Protein AF-A0A1F9E2A8-F1 (afdb_monomer)

Solvent-accessible surface area (backbone atoms only — not comparable to full-atom values): 7142 Å² tot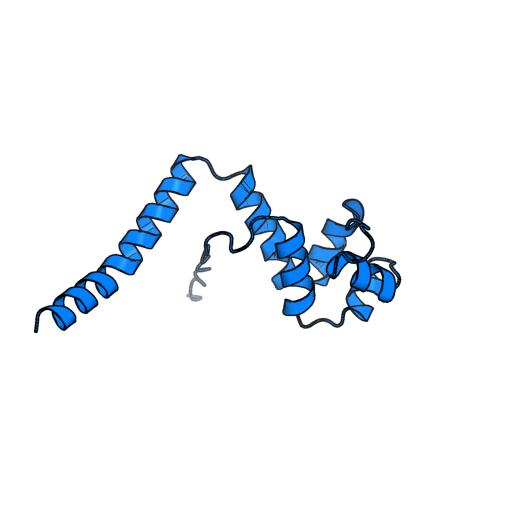al; per-residue (Å²): 132,82,80,80,80,76,80,81,80,78,79,73,77,77,92,51,97,44,72,66,52,42,52,40,50,31,57,73,68,37,81,57,56,61,59,60,55,16,53,79,63,75,44,56,44,68,57,51,49,40,33,63,73,47,77,76,75,50,72,78,61,72,85,46,45,70,55,49,31,63,73,28,52,78,44,23,52,56,52,54,53,45,50,44,57,75,75,66,54,50,74,64,59,51,50,52,50,54,49,52,54,51,61,68,45,43,65,59,51,53,52,52,55,58,62,74,72,110

Radius of gyration: 19.37 Å; Cα contacts (8 Å, |Δi|>4): 73; chains: 1; bounding box: 52×35×46 Å

Secondary structure (DSSP, 8-state):
----------------SSHHHHHHHHHHHSSS-HHHHHHHTT--HHHHHHHHHT-S-PPPPGGGHHHHHHHTTTTTHHHHHHHHHHHH--HHHHHHHHHHHHHHHHHHHHHHHHHHT-

Nearest PDB structures (foldseek):
  4i6t-assembly1_A  TM=7.050E-01  e=1.145E-01  Enterobacter sp. RFL1396
  3qq6-assembly1_A  TM=6.676E-01  e=3.105E-01  Bacillus subtilis
  7vjn-assembly1_A  TM=6.818E-01  e=3.129E+00  Pseudomonas phage JBD30
  8dtq-assembly1_B  TM=6.197E-01  e=2.056E+00  Staphylococcus aureus
  6vli-assembly1_A  TM=5.820E-01  e=2.407E+00  Eganvirus ev186

Mean predicted aligned error: 11.13 Å

Foldseek 3Di:
DDPPPPPPPDQDDLPDPDLLVLLLCLCVVLPDDLCQLQVQLVHHSVVSVCCSVCPPVDHDDPVSLVSSLVSSPPSSCSSVSVCCNVPVDDPVNVVVVVVVVVVVCVVVVVVVVVVVVD

Sequence (118 aa):
MPPETQLTLSFDPPKFDTIKEVINHVAYSCGKQIKFIAAELDMAPQELSQILAGTDGRRFPAEKLPIFIRVTAPKGHEIIYWLIDQFLSDQETRKGRALAAVEAMLPDLLRAVEELKK

pLDDT: mean 84.13, std 14.88, range [46.16, 98.0]

Structure (mmCIF, N/CA/C/O backbone):
data_AF-A0A1F9E2A8-F1
#
_entry.id   AF-A0A1F9E2A8-F1
#
loop_
_atom_site.group_PDB
_atom_site.id
_atom_site.type_symbol
_atom_site.label_atom_id
_atom_site.label_alt_id
_atom_site.label_com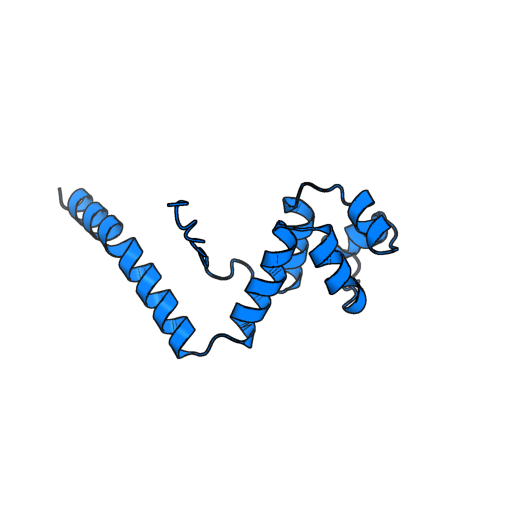p_id
_atom_site.label_asym_id
_atom_site.label_entity_id
_atom_site.label_seq_id
_atom_site.pdbx_PDB_ins_code
_atom_site.Cartn_x
_atom_site.Cartn_y
_atom_site.Cartn_z
_atom_site.occupancy
_atom_site.B_iso_or_equiv
_atom_site.auth_seq_id
_atom_site.auth_comp_id
_atom_site.auth_asym_id
_atom_site.auth_atom_id
_atom_site.pdbx_PDB_model_num
ATOM 1 N N . MET A 1 1 ? 11.769 24.122 27.065 1.00 48.44 1 MET A N 1
ATOM 2 C CA . MET A 1 1 ? 11.153 22.782 27.025 1.00 48.44 1 MET A CA 1
ATOM 3 C C . MET A 1 1 ? 10.612 22.596 25.616 1.00 48.44 1 MET A C 1
ATOM 5 O O . MET A 1 1 ? 9.778 23.407 25.230 1.00 48.44 1 MET A O 1
ATOM 9 N N . PRO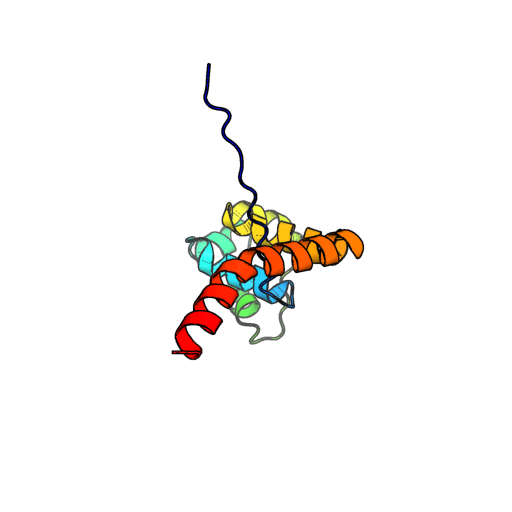 A 1 2 ? 11.161 21.687 24.795 1.00 55.56 2 PRO A N 1
ATOM 10 C CA . PRO A 1 2 ? 10.595 21.432 23.475 1.00 55.56 2 PRO A CA 1
ATOM 11 C C . PRO A 1 2 ? 9.210 20.783 23.649 1.00 55.56 2 PRO A C 1
ATOM 13 O O . PRO A 1 2 ? 9.040 20.007 24.590 1.00 55.56 2 PRO A O 1
ATOM 16 N N . PRO A 1 3 ? 8.214 21.114 22.812 1.00 54.41 3 PRO A N 1
ATOM 17 C CA . PRO A 1 3 ? 6.923 20.447 22.865 1.00 54.41 3 PRO A CA 1
ATOM 18 C C . PRO A 1 3 ? 7.112 18.983 22.465 1.00 54.41 3 PRO A C 1
ATOM 20 O O . PRO A 1 3 ? 7.656 18.679 21.400 1.00 54.41 3 PRO A O 1
ATOM 23 N N . GLU A 1 4 ? 6.686 18.079 23.342 1.00 56.31 4 GLU A N 1
ATOM 24 C CA . GLU A 1 4 ? 6.612 16.652 23.063 1.00 56.31 4 GLU A CA 1
ATOM 25 C C . GLU A 1 4 ? 5.678 16.470 21.865 1.00 56.31 4 GLU A C 1
ATOM 27 O O . GLU A 1 4 ? 4.465 16.656 21.956 1.00 56.31 4 GLU A O 1
ATOM 32 N N . THR A 1 5 ? 6.257 16.206 20.692 1.00 52.88 5 THR A N 1
ATOM 33 C CA . THR A 1 5 ? 5.485 15.954 19.476 1.00 52.88 5 THR A CA 1
ATOM 34 C C . THR A 1 5 ? 4.857 14.581 19.634 1.00 52.88 5 THR A C 1
ATOM 36 O O . THR A 1 5 ? 5.470 13.556 19.341 1.00 52.88 5 THR A O 1
ATOM 39 N N . GLN A 1 6 ? 3.649 14.563 20.185 1.00 54.28 6 GLN A N 1
ATOM 40 C CA . GLN A 1 6 ? 2.857 13.359 20.329 1.00 54.28 6 GLN A CA 1
ATOM 41 C C . GLN A 1 6 ? 2.494 12.870 18.921 1.00 54.28 6 GLN A C 1
ATOM 43 O O . GLN A 1 6 ? 1.705 13.488 18.209 1.00 54.28 6 GLN A O 1
ATOM 48 N N . LEU A 1 7 ? 3.123 11.776 18.492 1.00 56.06 7 LEU A N 1
ATOM 49 C CA . LEU A 1 7 ? 2.759 11.056 17.276 1.00 56.06 7 LEU A CA 1
ATOM 50 C C . LEU A 1 7 ? 1.401 10.393 17.514 1.00 56.06 7 LEU A C 1
ATOM 52 O O . LEU A 1 7 ? 1.323 9.286 18.043 1.00 56.06 7 LEU A O 1
ATOM 56 N N . THR A 1 8 ? 0.318 11.082 17.157 1.00 46.16 8 THR A N 1
ATOM 57 C CA . THR A 1 8 ? -1.020 10.490 17.141 1.00 46.16 8 THR A CA 1
ATOM 58 C C . THR A 1 8 ? -1.070 9.464 16.008 1.00 46.16 8 THR A C 1
ATOM 60 O O . THR A 1 8 ? -1.326 9.794 14.851 1.00 46.16 8 THR A O 1
ATOM 63 N N . LEU A 1 9 ? -0.752 8.208 16.323 1.00 49.59 9 LEU A N 1
ATOM 64 C CA . LEU A 1 9 ? -0.910 7.090 15.400 1.00 49.59 9 LEU A CA 1
ATOM 65 C C . LEU A 1 9 ? -2.408 6.786 15.280 1.00 49.59 9 LEU A C 1
ATOM 67 O O . LEU A 1 9 ? -2.978 6.077 16.105 1.00 49.59 9 LEU A O 1
ATOM 71 N N . SER A 1 10 ? -3.058 7.374 14.274 1.00 46.75 10 SER A N 1
ATOM 72 C CA . SER A 1 10 ? -4.430 7.017 13.913 1.00 46.75 10 SER A CA 1
ATOM 73 C C . SER A 1 10 ? -4.399 5.712 13.125 1.00 46.75 10 SER A C 1
ATOM 75 O O . SER A 1 10 ? -3.966 5.684 11.972 1.00 46.75 10 SER A O 1
ATOM 77 N N . PHE A 1 11 ? -4.821 4.622 13.756 1.00 51.12 11 PHE A N 1
ATOM 78 C CA . PHE A 1 11 ? -4.966 3.323 13.108 1.00 51.12 11 PHE A CA 1
ATOM 79 C C . PHE A 1 11 ? -6.392 3.198 12.573 1.00 51.12 11 PHE A C 1
ATOM 81 O O . PHE A 1 11 ? -7.267 2.658 13.248 1.00 51.12 11 PHE A O 1
ATOM 88 N N . ASP A 1 12 ? -6.631 3.729 11.374 1.00 54.41 12 ASP A N 1
ATOM 89 C CA . ASP A 1 12 ? -7.861 3.416 10.644 1.00 54.41 12 ASP A CA 1
ATOM 90 C C . ASP A 1 12 ? -7.948 1.891 10.421 1.00 54.41 12 ASP A C 1
ATOM 92 O O . ASP A 1 12 ? -6.915 1.251 10.184 1.00 54.41 12 ASP A O 1
ATOM 96 N N . PRO A 1 13 ? -9.152 1.289 10.467 1.00 55.22 13 PRO A N 1
ATOM 97 C CA . PRO A 1 13 ? -9.327 -0.117 10.116 1.00 55.22 13 PRO A CA 1
ATOM 98 C C . PRO A 1 13 ? -8.805 -0.392 8.694 1.00 55.22 13 PRO A C 1
ATOM 100 O O . PRO A 1 13 ? -8.814 0.517 7.853 1.00 55.22 13 PRO A O 1
ATOM 103 N N . PRO A 1 14 ? -8.360 -1.629 8.392 1.00 55.53 14 PRO A N 1
ATOM 104 C CA . PRO A 1 14 ? -7.864 -1.971 7.065 1.00 55.53 14 PRO A CA 1
ATOM 105 C C . PRO A 1 14 ? -8.973 -1.723 6.038 1.00 55.53 14 PRO A C 1
ATOM 107 O O . PRO A 1 14 ? -9.989 -2.410 6.017 1.00 55.53 14 PRO A O 1
ATOM 110 N N . LYS A 1 15 ? -8.775 -0.725 5.174 1.00 72.25 15 LYS A N 1
ATOM 111 C CA . LYS A 1 15 ? -9.720 -0.356 4.103 1.00 72.25 15 LYS A CA 1
ATOM 112 C C . LYS A 1 15 ? -9.706 -1.344 2.927 1.00 72.25 15 LYS A C 1
ATOM 114 O O . LYS A 1 15 ? -10.389 -1.111 1.937 1.00 72.25 15 LYS A O 1
ATOM 119 N N . PHE A 1 16 ? -8.891 -2.392 3.018 1.00 86.44 16 PHE A N 1
ATOM 120 C CA . PHE A 1 16 ? -8.514 -3.266 1.916 1.00 86.44 16 PHE A CA 1
ATOM 121 C C . PHE A 1 16 ? -8.543 -4.722 2.373 1.00 86.44 16 PHE A C 1
ATOM 123 O O . PHE A 1 16 ? -7.944 -5.061 3.398 1.00 86.44 16 PHE A O 1
ATOM 130 N N . ASP A 1 17 ? -9.183 -5.577 1.583 1.00 86.44 17 ASP A N 1
ATOM 131 C CA . ASP A 1 17 ? -9.330 -7.007 1.864 1.00 86.44 17 ASP A CA 1
ATOM 132 C C . ASP A 1 17 ? -8.103 -7.797 1.399 1.00 86.44 17 ASP A C 1
ATOM 134 O O . ASP A 1 17 ? -7.808 -8.882 1.903 1.00 86.44 17 ASP A O 1
ATOM 138 N N . THR A 1 18 ? -7.350 -7.257 0.435 1.00 90.25 18 THR A N 1
ATOM 139 C CA . THR A 1 18 ? -6.167 -7.925 -0.115 1.00 90.25 18 THR A CA 1
ATOM 140 C C . THR A 1 18 ? -4.952 -7.012 -0.192 1.00 90.25 18 THR A C 1
ATOM 142 O O . THR A 1 18 ? -5.054 -5.815 -0.454 1.00 90.25 18 THR A O 1
ATOM 145 N N . ILE A 1 19 ? -3.756 -7.602 -0.088 1.00 91.88 19 ILE A N 1
ATOM 146 C CA . ILE A 1 19 ? -2.494 -6.865 -0.261 1.00 91.88 19 ILE A CA 1
ATOM 147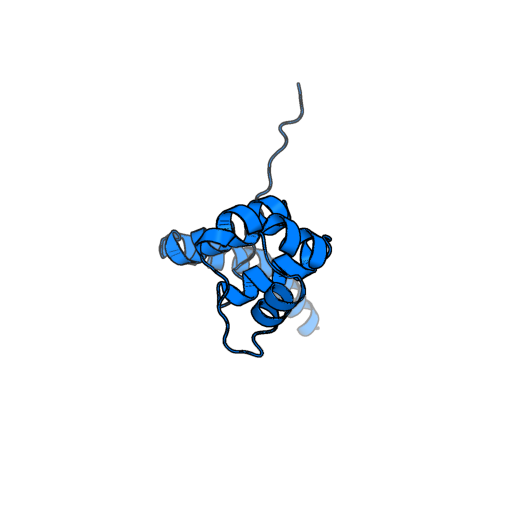 C C . ILE A 1 19 ? -2.407 -6.171 -1.630 1.00 91.88 19 ILE A C 1
ATOM 149 O O . ILE A 1 19 ? -1.812 -5.103 -1.752 1.00 91.88 19 ILE A O 1
ATOM 153 N N . LYS A 1 20 ? -3.034 -6.754 -2.663 1.00 92.44 20 LYS A N 1
ATOM 154 C CA . LYS A 1 20 ? -3.087 -6.178 -4.012 1.00 92.44 20 LYS A CA 1
ATOM 155 C C . LYS A 1 20 ? -3.777 -4.816 -3.997 1.00 92.44 20 LYS A C 1
ATOM 157 O O . LYS A 1 20 ? -3.298 -3.889 -4.643 1.00 92.44 20 LYS A O 1
ATOM 162 N N . GLU A 1 21 ? -4.884 -4.694 -3.276 1.00 92.88 21 GLU A N 1
ATOM 163 C CA . GLU A 1 21 ? -5.635 -3.441 -3.182 1.00 92.88 21 GLU A CA 1
ATOM 164 C C . GLU A 1 21 ? -4.826 -2.354 -2.482 1.00 92.88 21 GLU A C 1
ATOM 166 O O . GLU A 1 21 ? -4.794 -1.228 -2.971 1.00 92.88 21 GLU A O 1
ATOM 171 N N . VAL A 1 22 ? -4.098 -2.699 -1.415 1.00 94.25 22 VAL A N 1
ATOM 172 C CA . VAL A 1 22 ? -3.211 -1.750 -0.725 1.00 94.25 22 VAL A CA 1
ATOM 173 C C . VAL A 1 22 ? -2.084 -1.288 -1.648 1.00 94.25 22 VAL A C 1
ATOM 175 O O . VAL A 1 22 ? -1.818 -0.094 -1.752 1.00 94.25 22 VAL A O 1
ATOM 178 N N . ILE A 1 23 ? -1.439 -2.218 -2.363 1.00 95.38 23 ILE A N 1
ATOM 179 C CA . ILE A 1 23 ? -0.375 -1.895 -3.328 1.00 95.38 23 ILE A CA 1
ATOM 180 C C . ILE A 1 23 ? -0.910 -0.966 -4.423 1.00 95.38 23 ILE A C 1
ATOM 182 O O . ILE A 1 23 ? -0.270 0.037 -4.738 1.00 95.38 23 ILE A O 1
ATOM 186 N N . ASN A 1 24 ? -2.095 -1.257 -4.965 1.00 94.69 24 ASN A N 1
ATOM 187 C CA . ASN A 1 24 ? -2.751 -0.410 -5.959 1.00 94.69 24 ASN A CA 1
ATOM 188 C C . ASN A 1 24 ? -3.065 0.975 -5.402 1.00 94.69 24 ASN A C 1
ATOM 190 O O . ASN A 1 24 ? -2.723 1.978 -6.026 1.00 94.69 24 ASN A O 1
ATOM 194 N N . HIS A 1 25 ? -3.678 1.037 -4.220 1.00 94.50 25 HIS A N 1
ATOM 195 C CA . HIS A 1 25 ? -3.983 2.296 -3.560 1.00 94.50 25 HIS A CA 1
ATOM 196 C C . HIS A 1 25 ? -2.725 3.151 -3.408 1.00 94.50 25 HIS A C 1
ATOM 198 O O . HIS A 1 25 ? -2.706 4.291 -3.866 1.00 94.50 25 HIS A O 1
ATOM 204 N N . VAL A 1 26 ? -1.658 2.581 -2.847 1.00 95.88 26 VAL A N 1
ATOM 205 C CA . VAL A 1 26 ? -0.378 3.266 -2.643 1.00 95.88 26 VAL A CA 1
ATOM 206 C C . VAL A 1 26 ? 0.242 3.712 -3.967 1.00 95.88 26 VAL A C 1
ATOM 208 O O . VAL A 1 26 ? 0.719 4.844 -4.059 1.00 95.88 26 VAL A O 1
ATOM 211 N N . ALA A 1 27 ? 0.218 2.872 -5.007 1.00 95.56 27 ALA A N 1
ATOM 212 C CA . ALA A 1 27 ? 0.776 3.220 -6.313 1.00 95.56 27 ALA A CA 1
ATOM 213 C C . ALA A 1 27 ? 0.140 4.497 -6.884 1.00 95.56 27 ALA A C 1
ATOM 215 O O . ALA A 1 27 ? 0.852 5.350 -7.412 1.00 95.56 27 ALA A O 1
ATOM 216 N N . TYR A 1 28 ? -1.180 4.649 -6.737 1.00 94.75 28 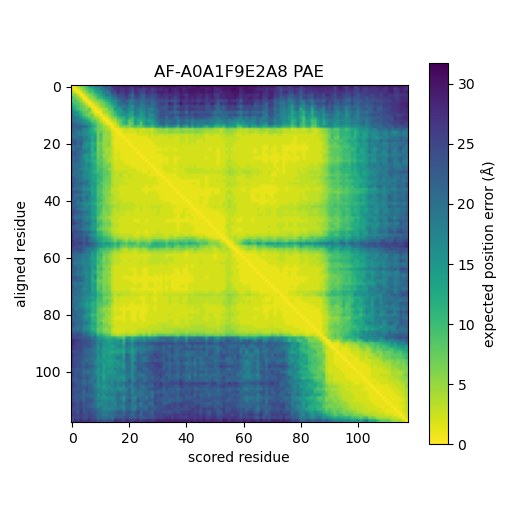TYR A N 1
ATOM 217 C CA . TYR A 1 28 ? -1.920 5.795 -7.270 1.00 94.75 28 TYR A CA 1
ATOM 218 C C . TYR A 1 28 ? -2.019 6.983 -6.300 1.00 94.75 28 TYR A C 1
ATOM 220 O O . TYR A 1 28 ? -2.173 8.115 -6.754 1.00 94.75 28 TYR A O 1
ATOM 228 N N . SER A 1 29 ? -1.899 6.769 -4.985 1.00 94.38 29 SER A N 1
ATOM 229 C CA . SER A 1 29 ? -2.039 7.822 -3.966 1.00 94.38 29 SER A CA 1
ATOM 230 C C . SER A 1 29 ? -0.711 8.403 -3.463 1.00 94.38 29 SER A C 1
ATOM 232 O O . SER A 1 29 ? -0.716 9.444 -2.806 1.00 94.38 29 SER A O 1
ATOM 234 N N . CYS A 1 30 ? 0.441 7.798 -3.790 1.00 94.19 30 CYS A N 1
ATOM 235 C CA . CYS A 1 30 ? 1.760 8.270 -3.335 1.00 94.19 30 CYS A CA 1
ATOM 236 C C . CYS A 1 30 ? 2.257 9.564 -4.006 1.00 94.19 30 CYS A C 1
ATOM 238 O O . CYS A 1 30 ? 3.325 10.063 -3.655 1.00 94.19 30 CYS A O 1
ATOM 240 N N . GLY A 1 31 ? 1.520 10.100 -4.985 1.00 93.81 31 GLY A N 1
ATOM 241 C CA . GLY A 1 31 ? 1.864 11.335 -5.700 1.00 93.81 31 GLY A CA 1
ATOM 242 C C . GLY A 1 31 ? 3.021 11.202 -6.700 1.00 93.81 31 GLY A C 1
ATOM 243 O O . GLY A 1 31 ? 3.346 12.169 -7.389 1.00 93.81 31 GLY A O 1
ATOM 244 N N . LYS A 1 32 ? 3.638 10.020 -6.821 1.00 95.44 32 LYS A N 1
ATOM 245 C CA . LYS A 1 32 ? 4.700 9.743 -7.797 1.00 95.44 32 LYS A CA 1
ATOM 246 C C . LYS A 1 32 ? 4.120 9.182 -9.091 1.00 95.44 32 LYS A C 1
ATOM 248 O O . LYS A 1 32 ? 3.126 8.465 -9.095 1.00 95.44 32 LYS A O 1
ATOM 253 N N . GLN A 1 33 ? 4.769 9.491 -10.212 1.00 96.50 33 GLN A N 1
ATOM 254 C CA . GLN A 1 33 ? 4.369 8.949 -11.511 1.00 96.50 33 GLN A CA 1
ATOM 255 C C . GLN A 1 33 ? 4.728 7.460 -11.604 1.00 96.50 33 GLN A C 1
ATOM 257 O O . GLN A 1 33 ? 5.837 7.072 -11.240 1.00 96.50 33 GLN A O 1
ATOM 262 N N . ILE A 1 34 ? 3.850 6.644 -12.196 1.00 96.38 34 ILE A N 1
ATOM 263 C CA . ILE A 1 34 ? 4.081 5.198 -12.386 1.00 96.38 34 ILE A CA 1
ATOM 264 C C . ILE A 1 34 ? 5.407 4.911 -13.100 1.00 96.38 34 ILE A C 1
ATOM 266 O O . ILE A 1 34 ? 6.123 3.995 -12.713 1.00 96.38 34 ILE A O 1
ATOM 270 N N . LYS A 1 35 ? 5.788 5.729 -14.090 1.00 97.00 35 LYS A N 1
ATOM 271 C CA . LYS A 1 35 ? 7.067 5.575 -14.804 1.00 97.00 35 LYS A CA 1
ATOM 272 C C . LYS A 1 35 ? 8.293 5.721 -13.894 1.00 97.00 35 LYS A C 1
ATOM 274 O O . LYS A 1 35 ? 9.290 5.051 -14.119 1.00 97.00 35 LYS A O 1
ATOM 279 N N . PHE A 1 36 ? 8.207 6.586 -12.880 1.00 97.75 36 PHE A N 1
ATOM 280 C CA . PHE A 1 36 ? 9.273 6.780 -11.900 1.00 97.75 36 PHE A CA 1
ATOM 281 C C . PHE A 1 36 ? 9.359 5.566 -10.97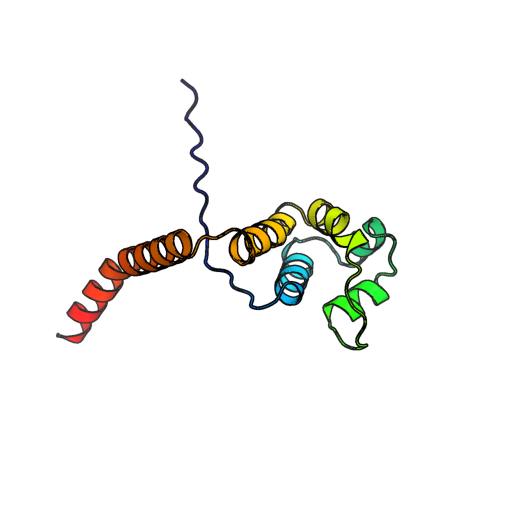5 1.00 97.75 36 PHE A C 1
ATOM 283 O O . PHE A 1 36 ? 10.435 5.021 -10.778 1.00 97.75 36 PHE A O 1
ATOM 290 N N . ILE A 1 37 ? 8.212 5.092 -10.478 1.00 97.62 37 ILE A N 1
ATOM 291 C CA . ILE A 1 37 ? 8.153 3.899 -9.626 1.00 97.62 37 ILE A CA 1
ATOM 292 C C . ILE A 1 37 ? 8.695 2.679 -10.383 1.00 97.62 37 ILE A C 1
ATOM 294 O O . ILE A 1 37 ? 9.530 1.960 -9.854 1.00 97.62 37 ILE A O 1
ATOM 298 N N . ALA A 1 38 ? 8.272 2.472 -11.631 1.00 97.56 38 ALA A N 1
ATOM 299 C CA . ALA A 1 38 ? 8.731 1.359 -12.458 1.00 97.56 38 ALA A CA 1
ATOM 300 C C . ALA A 1 38 ? 10.249 1.383 -12.690 1.00 97.56 38 ALA A C 1
ATOM 302 O O . ALA A 1 38 ? 10.883 0.336 -12.595 1.00 97.56 38 ALA A O 1
ATOM 303 N N . ALA A 1 39 ? 10.832 2.563 -12.927 1.00 97.69 39 ALA A N 1
ATOM 304 C CA . ALA A 1 39 ? 12.276 2.709 -13.090 1.00 97.69 39 ALA A CA 1
ATOM 305 C C . ALA A 1 39 ? 13.044 2.277 -11.830 1.00 97.69 39 ALA A C 1
ATOM 307 O O . ALA A 1 39 ? 13.980 1.492 -11.927 1.00 97.69 39 ALA A O 1
ATOM 308 N N . GLU A 1 40 ? 12.608 2.715 -10.646 1.00 97.94 40 GLU A N 1
ATOM 309 C CA . GLU A 1 40 ? 13.225 2.314 -9.371 1.00 97.94 40 GLU A CA 1
ATOM 310 C C . GLU A 1 40 ? 13.074 0.815 -9.078 1.00 97.94 40 GLU A C 1
ATOM 312 O O . GLU A 1 40 ? 13.902 0.211 -8.400 1.00 97.94 40 GLU A O 1
ATOM 317 N N . LEU A 1 41 ? 12.001 0.203 -9.582 1.00 97.12 41 LEU A N 1
ATOM 318 C CA . LEU A 1 41 ? 11.775 -1.231 -9.467 1.00 97.12 41 LEU A CA 1
ATOM 319 C C . LEU A 1 41 ? 12.547 -2.055 -10.498 1.00 97.12 41 LEU A C 1
ATOM 321 O O . LEU A 1 41 ? 12.444 -3.279 -10.439 1.00 97.12 41 LEU A O 1
ATOM 325 N N . ASP A 1 42 ? 13.266 -1.436 -11.436 1.00 96.81 42 ASP A N 1
ATOM 326 C CA . ASP A 1 42 ? 13.840 -2.109 -12.605 1.00 96.81 42 ASP A CA 1
ATOM 327 C C . ASP A 1 42 ? 12.760 -2.885 -13.388 1.00 96.81 42 ASP A C 1
ATOM 329 O O . ASP A 1 42 ? 12.780 -4.111 -13.525 1.00 96.81 42 ASP A O 1
ATOM 333 N N . MET A 1 43 ? 11.699 -2.172 -13.774 1.00 95.75 43 MET A N 1
ATOM 334 C CA . MET A 1 43 ? 10.554 -2.692 -14.528 1.00 95.75 43 MET A CA 1
ATOM 335 C C . MET A 1 43 ? 10.180 -1.753 -15.668 1.00 95.75 43 MET A C 1
ATOM 337 O O . MET A 1 43 ? 10.331 -0.531 -15.580 1.00 95.75 43 MET A O 1
ATOM 341 N N . ALA A 1 44 ? 9.579 -2.308 -16.719 1.00 96.06 44 ALA A N 1
ATOM 342 C CA . ALA A 1 44 ? 8.961 -1.474 -17.738 1.00 96.06 44 ALA A CA 1
ATOM 343 C C . ALA A 1 44 ? 7.712 -0.766 -17.158 1.00 96.06 44 ALA A C 1
ATOM 345 O O . ALA A 1 44 ? 6.895 -1.407 -16.492 1.00 96.06 44 ALA A O 1
ATOM 346 N N . PRO A 1 45 ? 7.471 0.529 -17.448 1.00 96.00 45 PRO A N 1
ATOM 347 C CA . PRO A 1 45 ? 6.275 1.232 -16.968 1.00 96.00 45 PRO A CA 1
ATOM 348 C C . PRO A 1 45 ? 4.956 0.548 -17.353 1.00 96.00 45 PRO A C 1
ATOM 350 O O . PRO A 1 45 ? 4.017 0.507 -16.558 1.00 96.00 45 PRO A O 1
ATOM 353 N N . GLN A 1 46 ? 4.903 -0.025 -18.559 1.00 94.38 46 GLN A N 1
ATOM 354 C CA . GLN A 1 46 ? 3.744 -0.771 -19.046 1.00 94.38 46 GLN A CA 1
ATOM 355 C C . GLN A 1 46 ? 3.510 -2.056 -18.244 1.00 94.38 46 GLN A C 1
ATOM 357 O O . GLN A 1 46 ? 2.369 -2.391 -17.941 1.00 94.38 46 GLN A O 1
ATOM 362 N N . GLU A 1 47 ? 4.586 -2.750 -17.872 1.00 94.88 47 GLU A N 1
ATOM 363 C CA . GLU A 1 47 ? 4.520 -3.971 -17.073 1.00 94.88 47 GLU A CA 1
ATOM 364 C C . GLU A 1 47 ? 3.938 -3.681 -15.687 1.00 94.88 47 GLU A C 1
ATOM 366 O O . GLU A 1 47 ? 2.982 -4.339 -15.275 1.00 94.88 47 GLU A O 1
ATOM 371 N N . LEU A 1 48 ? 4.448 -2.648 -15.004 1.00 95.25 48 LEU A N 1
ATOM 372 C CA . LEU A 1 48 ? 3.918 -2.231 -13.705 1.00 95.25 48 LEU A CA 1
ATOM 373 C C . LEU A 1 48 ? 2.440 -1.826 -13.815 1.00 95.25 48 LEU A C 1
ATOM 375 O O . LEU A 1 48 ? 1.627 -2.254 -13.001 1.00 95.25 48 LEU A O 1
ATOM 379 N N . SER A 1 49 ? 2.070 -1.060 -14.845 1.00 93.81 49 SER A N 1
ATOM 380 C CA . SER A 1 49 ? 0.677 -0.658 -15.081 1.00 93.81 49 SER A CA 1
ATOM 381 C C . SER A 1 49 ? -0.262 -1.861 -15.253 1.00 93.81 49 SER A C 1
ATOM 383 O O . SER A 1 49 ? -1.313 -1.922 -14.618 1.00 93.81 49 SER A O 1
ATOM 385 N N . GLN A 1 50 ? 0.134 -2.862 -16.046 1.00 93.19 50 GLN A N 1
ATOM 386 C CA . GLN A 1 50 ? -0.652 -4.085 -16.261 1.00 93.19 50 GLN A CA 1
ATOM 387 C C . GLN A 1 50 ? -0.795 -4.925 -14.989 1.00 93.19 50 GLN A C 1
ATOM 389 O O . GLN A 1 50 ? -1.864 -5.480 -14.734 1.00 93.19 50 GLN A O 1
ATOM 394 N N . ILE A 1 51 ? 0.260 -5.004 -14.174 1.00 93.88 51 ILE A N 1
ATOM 395 C CA . ILE A 1 51 ? 0.227 -5.693 -12.878 1.00 93.88 51 ILE A CA 1
ATOM 396 C C . ILE A 1 51 ? -0.765 -5.013 -11.929 1.00 93.88 51 ILE A C 1
ATOM 398 O O . ILE A 1 51 ? -1.592 -5.694 -11.318 1.00 93.88 51 ILE A O 1
ATOM 402 N N . LEU A 1 52 ? -0.714 -3.681 -11.830 1.00 92.62 52 LEU A N 1
ATOM 403 C CA . LEU A 1 52 ? -1.607 -2.910 -10.962 1.00 92.62 52 LEU A CA 1
ATOM 404 C C . LEU A 1 52 ? -3.068 -3.004 -11.439 1.00 92.62 52 LEU A C 1
ATOM 406 O O . LEU A 1 52 ? -3.975 -3.283 -10.652 1.00 92.62 52 LEU A O 1
ATOM 410 N N . ALA A 1 53 ? -3.298 -2.875 -12.748 1.00 90.69 53 ALA A N 1
ATOM 411 C CA . ALA A 1 53 ? -4.619 -3.036 -13.354 1.00 90.69 53 ALA A CA 1
ATOM 412 C C . ALA A 1 53 ? -5.146 -4.482 -13.254 1.00 90.69 53 ALA A C 1
ATOM 414 O O . ALA A 1 53 ? -6.352 -4.711 -13.199 1.00 90.69 53 ALA A O 1
ATOM 415 N N . GLY A 1 54 ? -4.252 -5.474 -13.183 1.00 87.25 54 GLY A N 1
ATOM 416 C CA . GLY A 1 54 ? -4.595 -6.891 -13.095 1.00 87.25 54 GLY A CA 1
ATOM 417 C C . GLY A 1 54 ? -5.174 -7.479 -14.382 1.00 87.25 54 GLY A C 1
ATOM 418 O O . GLY A 1 54 ? -5.912 -8.456 -14.297 1.00 87.25 54 GLY A O 1
ATOM 419 N N . THR A 1 55 ? -4.866 -6.901 -15.545 1.00 80.12 55 THR A N 1
ATOM 420 C CA . THR A 1 55 ? -5.464 -7.293 -16.835 1.00 80.12 55 THR A CA 1
ATOM 421 C C . THR A 1 55 ? -4.939 -8.626 -17.363 1.00 80.12 55 THR A C 1
ATOM 423 O O . THR A 1 55 ? -5.694 -9.395 -17.945 1.00 80.12 55 THR A O 1
ATOM 426 N N . ASP A 1 56 ? -3.662 -8.928 -17.115 1.00 74.25 56 ASP A N 1
ATOM 427 C CA . ASP A 1 56 ? -2.956 -10.022 -17.802 1.00 74.25 56 ASP A CA 1
ATOM 428 C C . ASP A 1 56 ? -2.640 -11.201 -16.861 1.00 74.25 56 ASP A C 1
ATOM 430 O O . ASP A 1 56 ? -1.795 -12.042 -17.158 1.00 74.25 56 ASP A O 1
ATOM 434 N N . GLY A 1 57 ? -3.238 -11.231 -15.664 1.00 80.06 57 GLY A N 1
ATOM 435 C CA . GLY A 1 57 ? -2.973 -12.255 -14.640 1.00 80.06 57 GLY A CA 1
ATOM 436 C C . GLY A 1 57 ? -1.576 -12.194 -13.999 1.00 80.06 57 GLY A C 1
ATOM 437 O O . GLY A 1 57 ? -1.300 -12.943 -13.059 1.00 80.06 57 GLY A O 1
ATOM 438 N N . ARG A 1 58 ? -0.703 -11.285 -14.458 1.00 86.06 58 ARG A N 1
ATOM 439 C CA . ARG A 1 58 ? 0.624 -11.049 -13.876 1.00 86.06 58 ARG A CA 1
ATOM 440 C C . ARG A 1 58 ? 0.500 -10.594 -12.423 1.00 86.06 58 ARG A C 1
ATOM 442 O O . ARG A 1 58 ? -0.331 -9.751 -12.085 1.00 86.06 58 ARG A O 1
ATOM 449 N N . ARG A 1 59 ? 1.332 -11.169 -11.557 1.00 89.69 59 ARG A N 1
ATOM 450 C CA . ARG A 1 59 ? 1.385 -10.846 -10.127 1.00 89.69 59 ARG A CA 1
ATOM 451 C C . ARG A 1 59 ? 2.507 -9.855 -9.854 1.00 89.69 59 ARG A C 1
ATOM 453 O O . ARG A 1 59 ? 3.514 -9.850 -10.554 1.00 89.69 59 ARG A O 1
ATOM 460 N N . PHE A 1 60 ? 2.321 -9.032 -8.827 1.00 94.00 60 PHE A N 1
ATOM 461 C CA . PHE A 1 60 ? 3.376 -8.148 -8.353 1.00 94.00 60 PHE A CA 1
ATOM 462 C C . PHE A 1 60 ? 4.520 -8.988 -7.752 1.00 94.00 60 PHE A C 1
ATOM 464 O O . PHE A 1 60 ? 4.233 -9.814 -6.879 1.00 94.00 60 PHE A O 1
ATOM 471 N N . PRO A 1 61 ? 5.782 -8.815 -8.192 1.00 94.44 61 PRO A N 1
ATOM 472 C CA . PRO A 1 61 ? 6.895 -9.614 -7.686 1.00 94.44 61 PRO A CA 1
ATOM 473 C C . PRO A 1 61 ? 7.190 -9.300 -6.215 1.00 94.44 61 PRO A C 1
ATOM 475 O O . PRO A 1 61 ? 7.376 -8.140 -5.838 1.00 94.44 61 PRO A O 1
ATOM 478 N N . ALA A 1 62 ? 7.233 -10.327 -5.366 1.00 94.62 62 ALA A N 1
ATOM 479 C CA . ALA A 1 62 ? 7.379 -10.157 -3.920 1.00 94.62 62 ALA A CA 1
ATOM 480 C C . ALA A 1 62 ? 8.734 -9.533 -3.542 1.00 94.62 62 ALA A C 1
ATOM 482 O O . ALA A 1 62 ? 8.813 -8.704 -2.638 1.00 94.62 62 ALA A O 1
ATOM 483 N N . GLU A 1 63 ? 9.790 -9.866 -4.282 1.00 96.94 63 GLU A N 1
ATOM 484 C CA . GLU A 1 63 ? 11.142 -9.336 -4.117 1.00 96.94 63 GLU A CA 1
ATOM 485 C C . GLU A 1 63 ? 11.233 -7.825 -4.374 1.00 96.94 63 GLU A C 1
ATOM 487 O O . GLU A 1 63 ? 12.091 -7.147 -3.808 1.00 96.94 63 GLU A O 1
ATOM 492 N N . LYS A 1 64 ? 10.313 -7.272 -5.176 1.00 96.88 64 LYS A N 1
ATOM 493 C CA . LYS A 1 64 ? 10.246 -5.837 -5.484 1.00 96.88 64 LYS A CA 1
ATOM 494 C C . LYS A 1 64 ? 9.468 -5.045 -4.425 1.00 96.88 64 LYS A C 1
ATOM 496 O O . LYS A 1 64 ? 9.582 -3.820 -4.376 1.00 96.88 64 LYS A O 1
ATOM 501 N N . LEU A 1 65 ? 8.731 -5.711 -3.529 1.00 96.81 65 LEU A N 1
ATOM 502 C CA . LEU A 1 65 ? 7.884 -5.063 -2.519 1.00 96.81 65 LEU A CA 1
ATOM 503 C C . LEU A 1 65 ? 8.658 -4.147 -1.549 1.00 96.81 65 LEU A C 1
ATOM 505 O O . LEU A 1 65 ? 8.209 -3.020 -1.329 1.00 96.81 65 LEU A O 1
ATOM 509 N N . PRO A 1 66 ? 9.837 -4.525 -1.010 1.00 97.19 66 PRO A N 1
ATOM 510 C CA . PRO A 1 66 ? 10.592 -3.637 -0.123 1.00 97.19 66 PRO A CA 1
ATOM 511 C C . PRO A 1 66 ? 11.103 -2.373 -0.826 1.00 97.19 66 PRO A C 1
ATOM 513 O O . PRO A 1 66 ? 11.223 -1.312 -0.210 1.00 97.19 66 PRO A O 1
ATOM 516 N N . ILE A 1 67 ? 11.440 -2.467 -2.116 1.00 97.81 67 ILE A N 1
ATOM 517 C CA . ILE A 1 67 ? 11.837 -1.302 -2.917 1.00 97.81 67 ILE A CA 1
ATOM 518 C C . ILE A 1 67 ? 10.604 -0.436 -3.183 1.00 97.81 67 ILE A C 1
ATOM 520 O O . ILE A 1 67 ? 10.651 0.766 -2.940 1.00 97.81 67 ILE A O 1
ATOM 524 N N . PHE A 1 68 ? 9.474 -1.042 -3.556 1.00 98.00 68 PHE A N 1
ATOM 525 C CA . PHE A 1 68 ? 8.210 -0.337 -3.771 1.00 98.00 68 PHE A CA 1
ATOM 526 C C . PHE A 1 68 ? 7.778 0.475 -2.548 1.00 98.00 68 PHE A C 1
ATOM 528 O O . PHE A 1 68 ? 7.461 1.655 -2.685 1.00 98.00 68 PHE A O 1
ATOM 535 N N . ILE A 1 69 ? 7.826 -0.111 -1.348 1.00 97.56 69 ILE A N 1
ATOM 536 C CA . ILE A 1 69 ? 7.479 0.577 -0.094 1.00 97.56 69 ILE A CA 1
ATOM 537 C C . ILE A 1 69 ? 8.371 1.806 0.127 1.00 97.56 69 ILE A C 1
ATOM 539 O O . ILE A 1 69 ? 7.873 2.880 0.462 1.00 97.56 69 ILE A O 1
ATOM 543 N N . ARG A 1 70 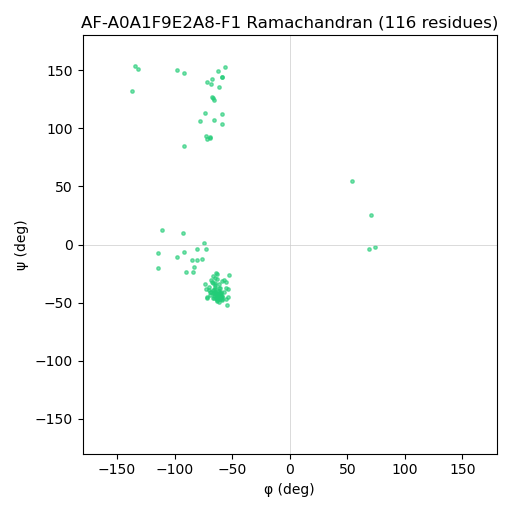? 9.684 1.675 -0.101 1.00 97.62 70 ARG A N 1
ATOM 544 C CA . ARG A 1 70 ? 10.638 2.788 0.046 1.00 97.62 70 ARG A CA 1
ATOM 545 C C . ARG A 1 70 ? 10.394 3.886 -0.983 1.00 97.62 70 ARG A C 1
ATOM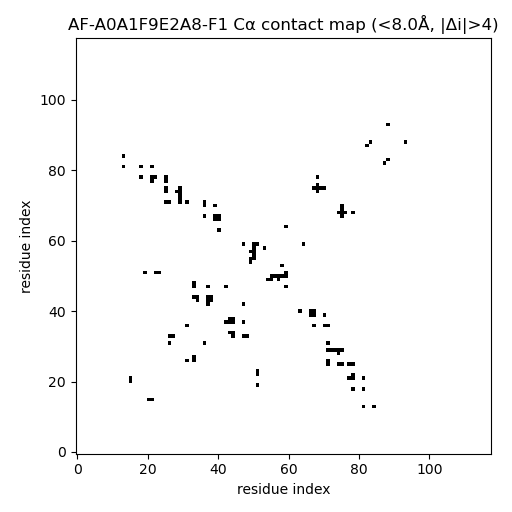 547 O O . ARG A 1 70 ? 10.346 5.063 -0.639 1.00 97.62 70 ARG A O 1
ATOM 554 N N . VAL A 1 71 ? 10.196 3.504 -2.239 1.00 97.75 71 VAL A N 1
ATOM 555 C CA . VAL A 1 71 ? 9.973 4.439 -3.344 1.00 97.75 71 VAL A CA 1
ATOM 556 C C . VAL A 1 71 ? 8.639 5.156 -3.195 1.00 97.75 71 VAL A C 1
ATOM 558 O O . VAL A 1 71 ? 8.549 6.321 -3.554 1.00 97.75 71 VAL A O 1
ATOM 561 N N . THR A 1 72 ? 7.613 4.528 -2.634 1.00 97.31 72 THR A N 1
ATOM 562 C CA . THR A 1 72 ? 6.283 5.136 -2.451 1.00 97.31 72 THR A CA 1
ATOM 563 C C . THR A 1 72 ? 6.100 5.806 -1.088 1.00 97.31 72 THR A C 1
ATOM 565 O O . THR A 1 72 ? 4.993 6.218 -0.742 1.00 97.31 72 THR A O 1
ATOM 568 N N . ALA A 1 73 ? 7.168 5.953 -0.299 1.00 92.94 73 ALA A N 1
ATOM 569 C CA . ALA A 1 73 ? 7.117 6.644 0.984 1.00 92.94 73 ALA A CA 1
ATOM 570 C C . ALA A 1 73 ? 6.634 8.109 0.836 1.00 92.94 73 ALA A C 1
ATOM 572 O O . ALA A 1 73 ? 6.974 8.768 -0.153 1.00 92.94 73 ALA A O 1
ATOM 573 N N . PRO A 1 74 ? 5.858 8.632 1.811 1.00 91.06 74 PRO A N 1
ATOM 574 C CA . PRO A 1 74 ? 5.453 7.982 3.068 1.00 91.06 74 PRO A CA 1
ATOM 575 C C . PRO A 1 74 ? 4.274 7.002 2.927 1.00 91.06 74 PRO A C 1
ATOM 577 O O . PRO A 1 74 ? 4.033 6.203 3.828 1.00 91.06 74 PRO A O 1
ATOM 580 N N . LYS A 1 75 ? 3.558 7.020 1.796 1.00 91.44 75 LYS A N 1
ATOM 581 C CA . LYS A 1 75 ? 2.366 6.187 1.565 1.00 91.44 75 LYS A CA 1
ATOM 582 C C . LYS A 1 75 ? 2.647 4.687 1.572 1.00 91.44 75 LYS A C 1
ATOM 584 O O . LYS A 1 75 ? 1.809 3.920 2.029 1.00 91.44 75 LYS A O 1
ATOM 589 N N . GLY A 1 76 ? 3.848 4.272 1.177 1.00 90.88 76 GLY A N 1
ATOM 590 C CA . GLY A 1 76 ? 4.284 2.875 1.254 1.00 90.88 76 GLY A CA 1
ATOM 591 C C . GLY A 1 76 ? 4.137 2.228 2.637 1.00 90.88 76 GLY A C 1
ATOM 592 O O . GLY A 1 76 ? 3.953 1.014 2.716 1.00 90.88 76 GLY A O 1
ATOM 593 N N . HIS A 1 77 ? 4.155 3.006 3.728 1.00 90.62 77 HIS A N 1
ATOM 594 C CA . HIS A 1 77 ? 3.972 2.478 5.085 1.00 90.62 77 HIS A CA 1
ATOM 595 C C . HIS A 1 77 ? 2.588 1.854 5.309 1.00 90.62 77 HIS A C 1
ATOM 597 O O . HIS A 1 77 ? 2.465 0.958 6.141 1.00 90.62 77 HIS A O 1
ATOM 603 N N . GLU A 1 78 ? 1.569 2.250 4.537 1.00 91.19 78 GLU A N 1
ATOM 604 C CA . GLU A 1 78 ? 0.223 1.668 4.624 1.00 91.19 78 GLU A CA 1
ATOM 605 C C . GLU A 1 78 ? 0.227 0.152 4.352 1.00 91.19 78 GLU A C 1
ATOM 607 O O . GLU A 1 78 ? -0.532 -0.584 4.977 1.00 91.19 78 GLU A O 1
ATOM 612 N N . ILE A 1 79 ? 1.142 -0.346 3.507 1.00 93.12 79 ILE A N 1
ATOM 613 C CA . ILE A 1 79 ? 1.313 -1.789 3.253 1.00 93.12 79 ILE A CA 1
ATOM 614 C C . ILE A 1 79 ? 1.824 -2.506 4.503 1.00 93.12 79 ILE A C 1
ATOM 616 O O . ILE A 1 79 ? 1.357 -3.595 4.832 1.00 93.12 79 ILE A O 1
ATOM 620 N N . ILE A 1 80 ? 2.773 -1.895 5.214 1.00 91.31 80 ILE A N 1
ATOM 621 C CA . ILE A 1 80 ? 3.326 -2.462 6.447 1.00 91.31 80 ILE A CA 1
ATOM 622 C C . ILE A 1 80 ? 2.245 -2.483 7.526 1.00 91.31 80 ILE A C 1
ATOM 624 O O . ILE A 1 80 ? 2.061 -3.506 8.179 1.00 91.31 80 ILE A O 1
ATOM 628 N N . TYR A 1 81 ? 1.504 -1.387 7.693 1.00 87.38 81 TYR A N 1
ATOM 629 C CA . TYR A 1 81 ? 0.418 -1.324 8.670 1.00 87.38 81 TYR A CA 1
ATOM 630 C C . TYR A 1 81 ? -0.676 -2.341 8.376 1.00 87.38 81 TYR A C 1
ATOM 632 O O . TYR A 1 81 ? -1.142 -2.998 9.301 1.00 87.38 81 TYR A O 1
ATOM 640 N N . TRP A 1 82 ? -1.018 -2.542 7.104 1.00 90.12 82 TRP A N 1
ATOM 641 C CA . TRP A 1 82 ? -1.942 -3.598 6.712 1.00 90.12 82 TRP A CA 1
ATOM 642 C C . TRP A 1 82 ? -1.406 -4.992 7.074 1.00 90.12 82 TRP A C 1
ATOM 644 O O . TRP A 1 82 ? -2.133 -5.786 7.656 1.00 90.12 82 TRP A O 1
ATOM 654 N N . LEU A 1 83 ? -0.126 -5.291 6.817 1.00 89.38 83 LEU A N 1
ATOM 655 C CA . LEU A 1 83 ? 0.475 -6.580 7.191 1.00 89.38 83 LEU A CA 1
ATOM 656 C C . LEU A 1 83 ? 0.487 -6.804 8.709 1.00 89.38 83 LEU A C 1
ATOM 658 O O . LEU A 1 83 ? 0.154 -7.893 9.173 1.00 89.38 83 LEU A O 1
ATOM 662 N N . ILE A 1 84 ? 0.849 -5.781 9.485 1.00 85.31 84 ILE A N 1
ATOM 663 C CA . ILE A 1 84 ? 0.792 -5.834 10.951 1.00 85.31 84 ILE A CA 1
ATOM 664 C C . ILE A 1 84 ? -0.644 -6.110 11.394 1.00 85.31 84 ILE A C 1
ATOM 666 O O . ILE A 1 84 ? -0.882 -6.993 12.214 1.00 85.31 84 ILE A O 1
ATOM 670 N N . ASP A 1 85 ? -1.607 -5.395 10.818 1.00 82.12 85 ASP A N 1
ATOM 671 C CA . ASP A 1 85 ? -3.006 -5.544 11.179 1.00 82.12 85 ASP A CA 1
ATOM 672 C C . ASP A 1 85 ? -3.534 -6.959 10.898 1.00 82.12 85 ASP A C 1
ATOM 674 O O . ASP A 1 85 ? -4.164 -7.559 11.768 1.00 82.12 85 ASP A O 1
ATOM 678 N N . GLN A 1 86 ? -3.212 -7.515 9.729 1.00 83.88 86 GLN A N 1
ATOM 679 C CA . GLN A 1 86 ? -3.682 -8.834 9.302 1.00 83.88 86 GLN A CA 1
ATOM 680 C C . GLN A 1 86 ? -3.012 -9.998 10.037 1.00 83.88 86 GLN A C 1
ATOM 682 O O . GLN A 1 86 ? -3.672 -10.998 10.313 1.00 83.88 86 GLN A O 1
ATOM 687 N N . PHE A 1 87 ? -1.713 -9.897 10.327 1.00 82.75 87 PHE A N 1
ATOM 688 C CA . PHE A 1 87 ? -0.921 -11.047 10.777 1.00 82.75 87 PHE A CA 1
ATOM 689 C C . PHE A 1 87 ? -0.404 -10.941 12.214 1.00 82.75 87 PHE A C 1
ATOM 691 O O . PHE A 1 87 ? -0.059 -11.967 12.795 1.00 82.75 87 PHE A O 1
ATOM 698 N N . LEU A 1 88 ? -0.332 -9.737 12.790 1.00 74.88 88 LEU A N 1
ATOM 699 C CA . LEU A 1 88 ? 0.206 -9.509 14.139 1.00 74.88 88 LEU A CA 1
ATOM 700 C C . LEU A 1 88 ? -0.837 -9.016 15.149 1.00 74.88 88 LEU A C 1
ATOM 702 O O . LEU A 1 88 ? -0.531 -8.948 16.338 1.00 74.88 88 LEU A O 1
ATOM 706 N N . SER A 1 89 ? -2.059 -8.689 14.724 1.00 66.12 89 SER A N 1
ATOM 707 C CA . SER A 1 89 ? -3.123 -8.328 15.663 1.00 66.12 89 SER A CA 1
ATOM 708 C C . SER A 1 89 ? -3.637 -9.564 16.394 1.00 66.12 89 SER A C 1
ATOM 710 O O . SER A 1 89 ? -4.294 -10.414 15.791 1.00 66.12 89 SER A O 1
ATOM 712 N N . ASP A 1 90 ? -3.410 -9.634 17.705 1.00 67.19 90 ASP A N 1
ATOM 713 C CA . ASP A 1 90 ? -4.112 -10.594 18.554 1.00 67.19 90 ASP A CA 1
ATOM 714 C C . ASP A 1 90 ? -5.625 -10.299 18.526 1.00 67.19 90 ASP A C 1
ATOM 716 O O . ASP A 1 90 ? -6.064 -9.151 18.356 1.00 67.19 90 ASP A O 1
ATOM 720 N N . GLN A 1 91 ? -6.446 -11.338 18.680 1.00 59.16 91 GLN A N 1
ATOM 721 C CA . GLN A 1 91 ? -7.904 -11.240 18.631 1.00 59.16 91 GLN A CA 1
ATOM 722 C C . GLN A 1 91 ? -8.426 -10.206 19.646 1.00 59.16 91 GLN A C 1
ATOM 724 O O . GLN A 1 91 ? -9.397 -9.496 19.372 1.00 59.16 91 GLN A O 1
ATOM 729 N N . GLU A 1 92 ? -7.732 -10.067 20.775 1.00 63.59 92 GLU A N 1
ATOM 730 C CA . GLU A 1 92 ? -8.034 -9.095 21.823 1.00 63.59 92 GLU A CA 1
ATOM 731 C C . GLU A 1 92 ? -7.748 -7.651 21.386 1.00 63.59 92 GLU A C 1
ATOM 733 O O . GLU A 1 92 ? -8.570 -6.756 21.586 1.00 63.59 92 GLU A O 1
ATOM 73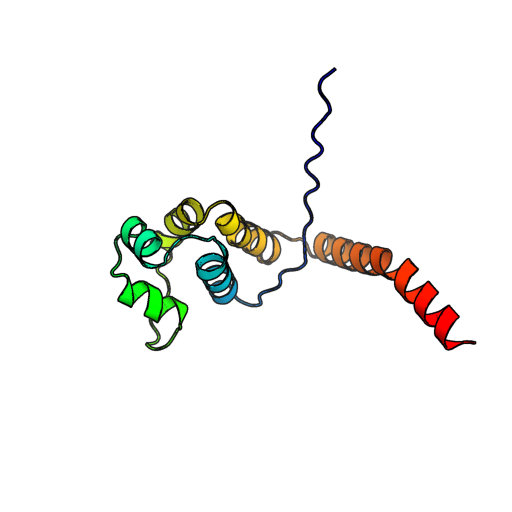8 N N . THR A 1 93 ? -6.646 -7.416 20.671 1.00 66.25 93 THR A N 1
ATOM 739 C CA . THR A 1 93 ? -6.313 -6.098 20.105 1.00 66.25 93 THR A CA 1
ATOM 740 C C . THR A 1 93 ? -7.306 -5.681 19.019 1.00 66.25 93 THR A C 1
ATOM 742 O O . THR A 1 93 ? -7.623 -4.497 18.866 1.00 66.25 93 THR A O 1
ATOM 745 N N . ARG A 1 94 ? -7.836 -6.646 18.258 1.00 65.00 94 ARG A N 1
ATOM 746 C CA . ARG A 1 94 ? -8.884 -6.397 17.259 1.00 65.00 94 ARG A CA 1
ATOM 747 C C . ARG A 1 94 ? -10.221 -6.032 17.914 1.00 65.00 94 ARG A C 1
ATOM 749 O O . ARG A 1 94 ? -10.856 -5.076 17.474 1.00 65.00 94 ARG A O 1
ATOM 756 N N . LYS A 1 95 ? -10.622 -6.734 18.982 1.00 66.94 95 LYS A N 1
ATOM 757 C CA . LYS A 1 95 ? -11.822 -6.397 19.772 1.00 66.94 95 LYS A CA 1
ATOM 758 C C . LYS A 1 95 ? -11.698 -5.032 20.444 1.00 66.94 95 LYS A C 1
ATOM 760 O O . LYS A 1 95 ? -12.628 -4.240 20.349 1.00 66.94 95 LYS A O 1
ATOM 765 N N . GLY A 1 96 ? -10.544 -4.732 21.041 1.00 75.50 96 GLY A N 1
ATOM 766 C CA . GLY A 1 96 ? -10.284 -3.440 21.678 1.00 75.50 96 GLY A CA 1
ATOM 767 C C . GLY A 1 96 ? -10.404 -2.266 20.704 1.00 75.50 96 GLY A C 1
ATOM 768 O O . GLY A 1 96 ? -11.046 -1.269 21.019 1.00 75.50 96 GLY A O 1
ATOM 769 N N . ARG A 1 97 ? -9.873 -2.400 19.481 1.00 69.88 97 ARG A N 1
ATOM 770 C CA . ARG A 1 97 ? -10.023 -1.360 18.446 1.00 69.88 97 ARG A CA 1
ATOM 771 C C . ARG A 1 97 ? -11.454 -1.217 17.941 1.00 69.88 97 ARG A C 1
ATOM 773 O O . ARG A 1 97 ? -11.912 -0.095 17.757 1.00 69.88 97 ARG A O 1
ATOM 780 N N . ALA A 1 98 ? -12.167 -2.327 17.747 1.00 69.88 98 ALA A N 1
ATOM 781 C CA . ALA A 1 98 ? -13.577 -2.282 17.370 1.00 69.88 98 ALA A CA 1
ATOM 782 C C . ALA A 1 98 ? -14.426 -1.594 18.452 1.00 69.88 98 ALA A C 1
ATOM 784 O O . ALA A 1 98 ? -15.265 -0.760 18.126 1.00 69.88 98 ALA A O 1
ATOM 785 N N . LEU A 1 99 ? -14.166 -1.890 19.730 1.00 76.06 99 LEU A N 1
ATOM 786 C CA . LEU A 1 99 ? -14.839 -1.244 20.853 1.00 76.06 99 LEU A CA 1
ATOM 787 C C . LEU A 1 99 ? -14.537 0.259 20.899 1.00 76.06 99 LEU A C 1
ATOM 789 O O . LEU A 1 99 ? -15.470 1.051 20.940 1.00 76.06 99 LEU A O 1
ATOM 793 N N . ALA A 1 100 ? -13.266 0.654 20.786 1.00 81.19 100 ALA A N 1
ATOM 794 C CA . ALA A 1 100 ? -12.868 2.063 20.785 1.00 81.19 100 ALA A CA 1
ATOM 795 C C . ALA A 1 100 ? -13.489 2.856 19.617 1.00 81.19 100 ALA A C 1
ATOM 797 O O . ALA A 1 100 ? -13.892 4.004 19.786 1.00 81.19 100 ALA A O 1
ATOM 798 N N . ALA A 1 101 ? -13.610 2.245 18.433 1.00 76.50 101 ALA A N 1
ATOM 799 C CA . ALA A 1 101 ? -14.286 2.865 17.295 1.00 76.50 101 ALA A CA 1
ATOM 800 C C . ALA A 1 101 ? -15.789 3.064 17.560 1.00 76.50 101 ALA A C 1
ATOM 802 O O . ALA A 1 101 ? -16.331 4.125 17.261 1.00 76.50 101 ALA A O 1
ATOM 803 N N . VAL A 1 102 ? -16.457 2.077 18.168 1.00 81.75 102 VAL A N 1
ATOM 804 C CA . VAL A 1 102 ? -17.868 2.191 18.574 1.00 81.75 102 VAL A CA 1
ATOM 805 C C . VAL A 1 102 ? -18.047 3.268 19.650 1.00 81.75 102 VAL A C 1
ATOM 807 O O . VAL A 1 102 ? -18.971 4.076 19.559 1.00 81.75 102 VAL A O 1
ATOM 810 N N . GLU A 1 103 ? -17.146 3.333 20.631 1.00 86.88 103 GLU A N 1
ATOM 811 C CA . GLU A 1 103 ? -17.125 4.372 21.670 1.00 86.88 103 GLU A CA 1
ATOM 812 C C . GLU A 1 103 ? -16.928 5.776 21.092 1.00 86.88 103 GLU A C 1
ATOM 814 O O . GLU A 1 103 ? -17.576 6.720 21.540 1.00 86.88 103 GLU A O 1
ATOM 819 N N . ALA A 1 104 ? -16.106 5.923 20.054 1.00 88.88 104 ALA A N 1
ATOM 820 C CA . ALA A 1 104 ? -15.921 7.201 19.375 1.00 88.88 104 ALA A CA 1
ATOM 821 C C . ALA A 1 104 ? -17.170 7.654 18.595 1.00 88.88 104 ALA A C 1
ATOM 823 O O . ALA A 1 104 ? -17.415 8.852 18.479 1.00 88.88 104 ALA A O 1
ATOM 824 N N . MET A 1 105 ? -17.976 6.716 18.083 1.00 89.38 105 MET A N 1
ATOM 825 C CA . MET A 1 105 ? -19.212 7.010 17.339 1.00 89.38 105 MET A CA 1
ATOM 826 C C . MET A 1 105 ? -20.424 7.267 18.246 1.00 89.38 105 MET A C 1
ATOM 828 O O . MET A 1 105 ? -21.415 7.851 17.808 1.00 89.38 105 MET A O 1
ATOM 832 N N . LEU A 1 106 ? -20.369 6.829 19.505 1.00 90.44 106 LEU A N 1
ATOM 833 C CA . LEU A 1 106 ? -21.463 6.926 20.478 1.00 90.44 106 LEU A CA 1
ATOM 834 C C . LEU A 1 106 ? -22.016 8.355 20.661 1.00 90.44 106 LEU A C 1
ATOM 836 O O . LEU A 1 106 ? -23.239 8.504 20.630 1.00 90.44 106 LEU A O 1
ATOM 840 N N . PRO A 1 107 ? -21.190 9.412 20.795 1.00 91.19 107 PRO A N 1
ATOM 841 C CA . PRO A 1 107 ? -21.683 10.786 20.917 1.00 91.19 107 PRO A CA 1
ATOM 842 C C . PRO A 1 107 ? -22.489 11.242 19.694 1.00 91.19 107 PRO A C 1
ATOM 844 O O . PRO A 1 107 ? -23.547 11.856 19.835 1.00 91.19 107 PRO A O 1
ATOM 847 N N . ASP A 1 108 ? -22.018 10.903 18.494 1.00 89.44 108 ASP A N 1
ATOM 848 C CA . ASP A 1 108 ? -22.683 11.263 17.242 1.00 89.44 108 ASP A CA 1
ATOM 849 C C . ASP A 1 108 ? -23.995 10.498 17.050 1.00 89.44 108 ASP A C 1
ATOM 851 O O . ASP A 1 108 ? -24.998 11.080 16.633 1.00 89.44 108 ASP A O 1
ATOM 855 N N . LEU A 1 109 ? -24.020 9.214 17.417 1.00 87.88 109 LEU A N 1
ATOM 856 C CA . LEU A 1 109 ? -25.229 8.391 17.392 1.00 87.88 109 LEU A CA 1
ATOM 857 C C . LEU A 1 109 ? -26.281 8.886 18.392 1.00 87.88 109 LEU A C 1
ATOM 859 O O . LEU A 1 109 ? -27.460 8.957 18.047 1.00 87.88 109 LEU A O 1
ATOM 863 N N . LEU A 1 110 ? -25.872 9.259 19.609 1.00 91.62 110 LEU A N 1
ATOM 864 C CA . LEU A 1 110 ? -26.778 9.814 20.620 1.00 91.62 110 LEU A CA 1
ATOM 865 C C . LEU A 1 110 ? -27.417 11.117 20.138 1.00 91.62 110 LEU A C 1
ATOM 867 O O . LEU A 1 110 ? -28.637 11.263 20.223 1.00 91.62 110 LEU A O 1
ATOM 871 N N . ARG A 1 111 ? -26.614 12.014 19.556 1.00 91.31 111 ARG A N 1
ATOM 872 C CA . ARG A 1 111 ? -27.101 13.256 18.950 1.00 91.31 111 ARG A CA 1
ATOM 873 C C . ARG A 1 111 ? -28.120 12.987 17.838 1.00 91.31 111 ARG A C 1
ATOM 875 O O . ARG A 1 111 ? -29.195 13.577 17.842 1.00 91.31 111 ARG A O 1
ATOM 882 N N . ALA A 1 112 ? -27.820 12.061 16.927 1.00 86.75 112 ALA A N 1
ATOM 883 C CA . ALA A 1 112 ? -28.719 11.714 15.826 1.00 86.75 112 ALA A CA 1
ATOM 884 C C . ALA A 1 112 ? -30.061 11.133 16.315 1.00 86.75 112 ALA A C 1
ATOM 886 O O . ALA A 1 112 ? -31.120 11.465 15.784 1.00 86.75 112 ALA A O 1
ATOM 887 N N . VAL A 1 113 ? -30.044 10.290 17.354 1.00 90.31 113 VAL A N 1
ATOM 888 C CA . VAL A 1 113 ? -31.270 9.734 17.957 1.00 90.31 113 VAL A CA 1
ATOM 889 C C . VAL A 1 113 ? -32.127 10.824 18.604 1.00 90.31 113 VAL A C 1
ATOM 891 O O . VAL A 1 113 ? -33.354 10.743 18.559 1.00 90.31 113 VAL A O 1
ATOM 894 N N . GLU A 1 114 ? -31.506 11.828 19.216 1.00 90.31 114 GLU A N 1
ATOM 895 C CA . GLU A 1 114 ? -32.211 12.937 19.858 1.00 90.31 114 GLU A CA 1
ATOM 896 C C . GLU A 1 114 ? -32.881 13.869 18.833 1.00 90.31 114 GLU A C 1
ATOM 898 O O . GLU A 1 114 ? -34.006 14.318 19.050 1.00 90.31 114 GLU A O 1
ATOM 903 N N . GLU A 1 115 ? -32.242 14.095 17.683 1.00 87.56 115 GLU A N 1
ATOM 904 C CA . GLU A 1 115 ? -32.814 14.860 16.567 1.00 87.56 115 GLU A CA 1
ATOM 905 C C . GLU A 1 115 ? -34.017 14.159 15.922 1.00 87.56 115 GLU A C 1
ATOM 907 O O . GLU A 1 115 ? -35.005 14.816 15.609 1.00 87.56 115 GLU A O 1
ATOM 912 N N . LEU A 1 116 ? -33.971 12.831 15.773 1.00 85.12 116 LEU A N 1
ATOM 913 C CA . LEU A 1 116 ? -35.045 12.040 15.152 1.00 85.12 116 LEU A CA 1
ATOM 914 C C . LEU A 1 116 ? -36.275 11.823 16.050 1.00 85.12 116 LEU A C 1
ATOM 916 O O . LEU A 1 116 ? -37.299 11.336 15.575 1.00 85.12 116 LEU A O 1
ATOM 920 N N . LYS A 1 117 ? -36.176 12.125 17.350 1.00 79.69 117 LYS A N 1
ATOM 921 C CA . LYS A 1 117 ? -37.283 12.011 18.317 1.00 79.69 117 LYS A CA 1
ATOM 922 C C . LYS A 1 117 ? -38.106 13.296 18.479 1.00 79.69 117 LYS A C 1
ATOM 924 O O . LYS A 1 117 ? -39.097 13.263 19.209 1.00 79.69 117 LYS A O 1
ATOM 929 N N . LYS A 1 118 ? -37.686 14.404 17.864 1.00 52.31 118 LYS A N 1
ATOM 930 C CA . LYS A 1 118 ? -38.467 15.648 17.776 1.00 52.31 118 LYS A CA 1
ATOM 931 C C . LYS A 1 118 ? -39.472 15.578 16.635 1.00 52.31 118 LYS A C 1
ATOM 933 O O . LYS A 1 118 ? -40.548 16.190 16.808 1.00 52.31 118 LYS A O 1
#